Protein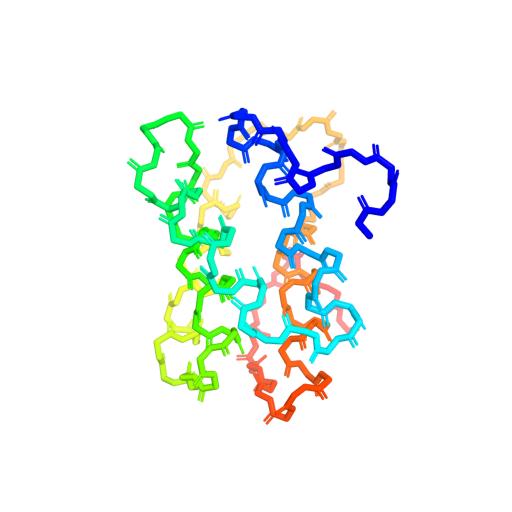 AF-A0A7V9C227-F1 (afdb_monomer)

Sequence (112 aa):
LEAGAGAAESPIGRYAAALACLVLGDWDGARVHADVARVHEEFPADVGDALAFIAAEDVVDYVGAVERVLESFETREAYLEDTPVADTVLVLQALAARRGMAAELSSPLLPS

pLDDT: mean 89.39, std 11.1, range [60.88, 98.44]

Structure (mmCIF, N/CA/C/O backbone):
data_AF-A0A7V9C227-F1
#
_entry.id   AF-A0A7V9C227-F1
#
loop_
_atom_site.group_PDB
_atom_site.id
_atom_site.type_symbol
_atom_site.label_atom_id
_atom_site.label_alt_id
_atom_site.label_comp_id
_atom_site.label_asym_id
_atom_site.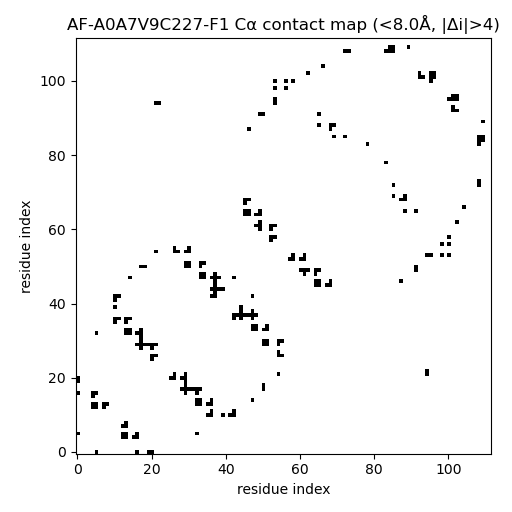label_entity_id
_atom_site.label_seq_id
_atom_site.pdbx_PDB_ins_code
_atom_site.Cartn_x
_atom_site.Cartn_y
_atom_site.Cartn_z
_atom_site.occupancy
_atom_site.B_iso_or_equiv
_atom_site.auth_seq_id
_atom_site.auth_comp_id
_atom_site.auth_asym_id
_atom_site.auth_atom_id
_atom_site.pdbx_PDB_model_num
ATOM 1 N N . LEU A 1 1 ? -2.905 -4.933 -16.969 1.00 60.91 1 LEU A N 1
ATOM 2 C CA . LEU A 1 1 ? -1.954 -3.875 -17.392 1.00 60.91 1 LEU A CA 1
ATOM 3 C C . LEU A 1 1 ? -2.230 -3.317 -18.797 1.00 60.91 1 LEU A C 1
ATOM 5 O O . LEU A 1 1 ? -1.800 -2.204 -19.070 1.00 60.91 1 LEU A O 1
ATOM 9 N N . GLU A 1 2 ? -3.004 -4.012 -19.641 1.00 60.88 2 GLU A N 1
ATOM 10 C CA . GLU A 1 2 ? -3.384 -3.613 -21.018 1.00 60.88 2 GLU A CA 1
ATOM 11 C C . GLU A 1 2 ? -3.995 -2.203 -21.178 1.00 60.88 2 GLU A C 1
ATOM 13 O O . GLU A 1 2 ? -3.966 -1.637 -22.263 1.00 60.88 2 GLU A O 1
ATOM 18 N N . ALA A 1 3 ? -4.514 -1.597 -20.106 1.00 63.06 3 ALA A N 1
ATOM 19 C CA . ALA A 1 3 ? -5.039 -0.227 -20.118 1.00 63.06 3 ALA A CA 1
ATOM 20 C C . ALA A 1 3 ? -3.947 0.873 -20.111 1.00 63.06 3 ALA A C 1
ATOM 22 O O . ALA A 1 3 ? -4.270 2.051 -20.001 1.00 63.06 3 ALA A O 1
ATOM 23 N N . GLY A 1 4 ? -2.660 0.511 -20.187 1.00 62.06 4 GLY A N 1
ATOM 24 C CA . GLY A 1 4 ? -1.538 1.455 -20.303 1.00 62.06 4 GLY A CA 1
ATOM 25 C C . GLY A 1 4 ? -0.896 1.893 -18.981 1.00 62.06 4 GLY A C 1
ATOM 26 O O . GLY A 1 4 ? 0.153 2.532 -19.007 1.00 62.06 4 GLY A O 1
ATOM 27 N N . ALA A 1 5 ? -1.446 1.499 -17.827 1.00 61.88 5 ALA A N 1
ATOM 28 C CA . ALA A 1 5 ? -0.897 1.863 -16.512 1.00 61.88 5 ALA A CA 1
ATOM 29 C C . ALA A 1 5 ? 0.579 1.445 -16.338 1.00 61.88 5 ALA A C 1
ATOM 31 O O . ALA A 1 5 ? 1.373 2.192 -15.775 1.00 61.88 5 ALA A O 1
ATOM 32 N N . GLY A 1 6 ? 0.983 0.2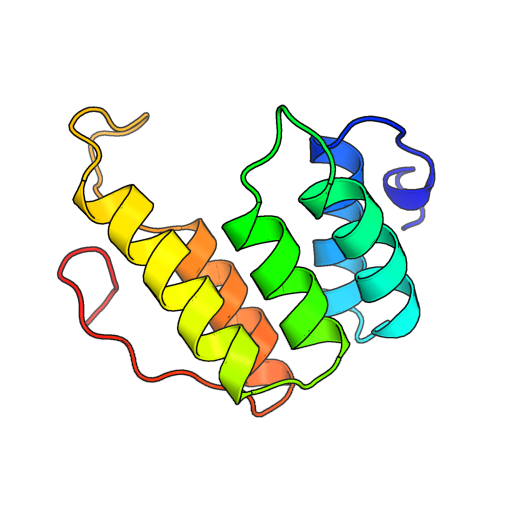96 -16.894 1.00 61.22 6 GLY A N 1
ATOM 33 C CA . GLY A 1 6 ? 2.372 -0.183 -16.817 1.00 61.22 6 GLY A CA 1
ATOM 34 C C . GLY A 1 6 ? 3.398 0.706 -17.541 1.00 61.22 6 GLY A C 1
ATOM 35 O O . GLY A 1 6 ? 4.581 0.676 -17.202 1.00 61.22 6 GLY A O 1
ATOM 36 N N . ALA A 1 7 ? 2.955 1.528 -18.498 1.00 68.50 7 ALA A N 1
ATOM 37 C CA . ALA A 1 7 ? 3.797 2.461 -19.248 1.00 68.50 7 ALA A CA 1
ATOM 38 C C . ALA A 1 7 ? 3.751 3.897 -18.698 1.00 68.50 7 ALA A C 1
ATOM 40 O O . ALA A 1 7 ? 4.477 4.757 -19.188 1.00 68.50 7 ALA A O 1
ATOM 41 N N . ALA A 1 8 ? 2.908 4.174 -1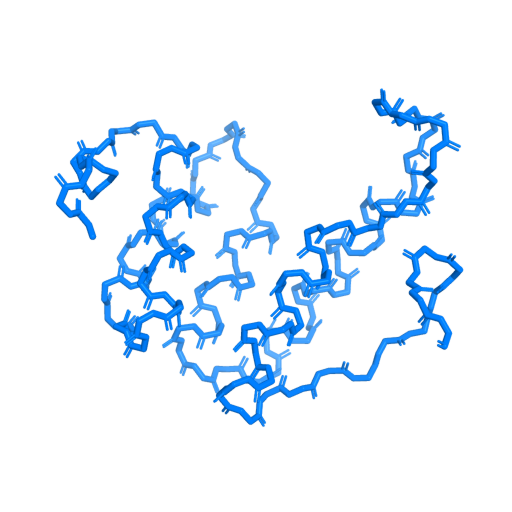7.701 1.00 73.12 8 ALA A N 1
ATOM 42 C CA . ALA A 1 8 ? 2.771 5.514 -17.154 1.00 73.12 8 ALA A CA 1
ATOM 43 C C . ALA A 1 8 ? 4.032 5.926 -16.382 1.00 73.12 8 ALA A C 1
ATOM 45 O O . ALA A 1 8 ? 4.513 5.194 -15.518 1.00 73.12 8 ALA A O 1
ATOM 46 N N . GLU A 1 9 ? 4.551 7.116 -16.676 1.00 75.75 9 GLU A N 1
ATOM 47 C CA . GLU A 1 9 ? 5.696 7.691 -15.959 1.00 75.75 9 GLU A CA 1
ATOM 48 C C . GLU A 1 9 ? 5.275 8.418 -14.676 1.00 75.75 9 GLU A C 1
ATOM 50 O O . GLU A 1 9 ? 6.096 8.600 -13.783 1.00 75.75 9 GLU A O 1
ATOM 55 N N . SER A 1 10 ? 3.995 8.789 -14.553 1.00 86.56 10 SER A N 1
ATOM 56 C CA . SER A 1 10 ? 3.489 9.498 -13.378 1.00 86.56 10 SER A CA 1
ATOM 57 C C . SER A 1 10 ? 3.408 8.588 -12.144 1.00 86.56 10 SER A C 1
ATOM 59 O O . SER A 1 10 ? 3.072 7.403 -12.271 1.00 86.56 10 SER A O 1
ATOM 61 N N . PRO A 1 11 ? 3.622 9.129 -10.929 1.00 88.31 11 PRO A N 1
ATOM 62 C CA . PRO A 1 11 ? 3.539 8.352 -9.691 1.00 88.31 11 PRO A CA 1
ATOM 63 C C . PRO A 1 11 ? 2.160 7.711 -9.493 1.00 88.31 11 PRO A C 1
ATOM 65 O O . PRO A 1 11 ? 2.064 6.550 -9.110 1.00 88.31 11 PRO A O 1
ATOM 68 N N . ILE A 1 12 ? 1.082 8.417 -9.849 1.00 89.88 12 ILE A N 1
ATOM 69 C CA . ILE A 1 12 ? -0.286 7.879 -9.785 1.00 89.88 12 ILE A CA 1
ATOM 70 C C . ILE A 1 12 ? -0.497 6.735 -10.784 1.00 89.88 12 ILE A C 1
ATOM 72 O O . ILE A 1 12 ? -1.161 5.748 -10.469 1.00 89.88 12 ILE A O 1
ATOM 76 N N . GLY A 1 13 ? 0.094 6.824 -11.978 1.00 91.69 13 GLY A N 1
ATOM 77 C CA . GLY A 1 13 ? 0.057 5.733 -12.947 1.00 91.69 13 GLY A CA 1
ATOM 78 C C . GLY A 1 13 ? 0.798 4.491 -12.448 1.00 91.69 13 GLY A C 1
ATOM 79 O O . GLY A 1 13 ? 0.287 3.378 -12.574 1.00 91.69 13 GLY A O 1
ATOM 80 N N . ARG A 1 14 ? 1.960 4.682 -11.808 1.00 93.81 14 ARG A N 1
ATOM 81 C CA . ARG A 1 14 ? 2.734 3.608 -11.164 1.00 93.81 14 ARG A CA 1
ATOM 82 C C . ARG A 1 14 ? 1.985 2.985 -9.990 1.00 93.81 14 ARG A C 1
ATOM 84 O O . ARG A 1 14 ? 1.916 1.764 -9.913 1.00 93.81 14 ARG A O 1
ATOM 91 N N . TYR A 1 15 ? 1.347 3.794 -9.151 1.00 94.44 15 TYR A N 1
ATOM 92 C CA . TYR A 1 15 ? 0.455 3.323 -8.093 1.00 94.44 15 TYR A CA 1
ATOM 93 C C . TYR A 1 15 ? -0.671 2.434 -8.644 1.00 94.44 15 TYR A C 1
ATOM 95 O O . TYR A 1 15 ? -0.839 1.296 -8.205 1.00 94.44 15 TYR A O 1
ATOM 103 N N . ALA A 1 16 ? -1.389 2.9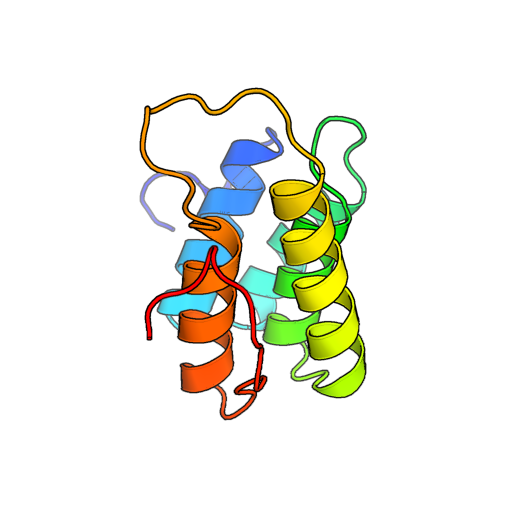03 -9.670 1.00 94.88 16 ALA A N 1
ATOM 104 C CA . ALA A 1 16 ? -2.460 2.132 -10.299 1.00 94.88 16 ALA A CA 1
ATOM 105 C C . ALA A 1 16 ? -1.952 0.818 -10.924 1.00 94.88 16 ALA A C 1
ATOM 107 O O . ALA A 1 16 ? -2.621 -0.215 -10.838 1.00 94.88 16 ALA A O 1
ATOM 108 N N . ALA A 1 17 ? -0.762 0.835 -11.530 1.00 95.69 17 ALA A N 1
ATOM 109 C CA . ALA A 1 17 ? -0.129 -0.361 -12.074 1.00 95.69 17 ALA A CA 1
ATOM 110 C C . ALA A 1 17 ? 0.250 -1.365 -10.972 1.00 95.69 17 ALA A C 1
ATOM 112 O O . ALA A 1 17 ? -0.051 -2.549 -11.114 1.00 95.69 17 ALA A O 1
ATOM 113 N N . ALA A 1 18 ? 0.828 -0.896 -9.860 1.00 96.81 18 ALA A N 1
ATOM 114 C CA . ALA A 1 18 ? 1.165 -1.730 -8.707 1.00 96.81 18 ALA A CA 1
ATOM 115 C C . ALA A 1 18 ? -0.080 -2.414 -8.125 1.00 96.81 18 ALA A C 1
ATOM 117 O O . ALA A 1 18 ? -0.080 -3.630 -7.941 1.00 96.81 18 ALA A O 1
ATOM 118 N N . LEU A 1 19 ? -1.173 -1.668 -7.922 1.00 96.69 19 LEU A N 1
ATOM 119 C CA . LEU A 1 19 ? -2.446 -2.234 -7.466 1.00 96.69 19 LEU A CA 1
ATOM 120 C C . LEU A 1 19 ? -2.966 -3.317 -8.417 1.00 96.69 19 LEU A C 1
ATOM 122 O O . LEU A 1 19 ? -3.363 -4.393 -7.972 1.00 96.69 19 LEU A O 1
ATOM 126 N N . ALA A 1 20 ? -2.946 -3.058 -9.727 1.00 96.81 20 ALA A N 1
ATOM 127 C CA . ALA A 1 20 ? -3.393 -4.033 -10.717 1.00 96.81 20 ALA A CA 1
ATOM 128 C C . ALA A 1 20 ? -2.558 -5.323 -10.666 1.00 96.81 20 ALA A C 1
ATOM 130 O O . ALA A 1 20 ? -3.122 -6.415 -10.712 1.00 96.81 20 ALA A O 1
ATOM 131 N N . CYS A 1 21 ? -1.235 -5.205 -10.532 1.00 97.44 21 CYS A N 1
ATOM 132 C CA . CYS A 1 21 ? -0.340 -6.345 -10.357 1.00 97.44 21 CYS A CA 1
ATOM 133 C C . CYS A 1 21 ? -0.656 -7.135 -9.076 1.00 97.44 21 CYS A C 1
ATOM 135 O O . CYS A 1 21 ? -0.849 -8.347 -9.150 1.00 97.44 21 CYS A O 1
ATOM 137 N N . LEU A 1 22 ? -0.817 -6.464 -7.927 1.00 96.75 22 LEU A N 1
ATOM 138 C CA . LEU A 1 22 ? -1.167 -7.115 -6.656 1.00 96.75 22 LEU A CA 1
ATOM 139 C C . LEU A 1 22 ? -2.517 -7.846 -6.721 1.00 96.75 22 LEU A C 1
ATOM 141 O O . LEU A 1 22 ? -2.646 -8.964 -6.223 1.00 96.75 22 LEU A O 1
ATOM 145 N N . VAL A 1 23 ? -3.522 -7.259 -7.378 1.00 97.00 23 VAL A N 1
ATOM 146 C CA . VAL A 1 23 ? -4.827 -7.910 -7.591 1.00 97.00 23 VAL A CA 1
ATOM 147 C C . VAL A 1 23 ? -4.677 -9.200 -8.404 1.00 97.00 23 VAL A C 1
ATOM 149 O O . VAL A 1 23 ? -5.303 -10.212 -8.071 1.00 97.00 23 VAL A O 1
ATOM 152 N N . LEU A 1 24 ? -3.839 -9.168 -9.445 1.00 96.50 24 LEU A N 1
ATOM 153 C CA . LEU A 1 24 ? -3.569 -10.296 -10.341 1.00 96.50 24 LEU A CA 1
ATOM 154 C C . LEU A 1 24 ? -2.586 -11.329 -9.760 1.00 96.50 24 LEU A C 1
ATOM 156 O O . LEU A 1 24 ? -2.424 -12.391 -10.356 1.00 96.50 24 LEU A O 1
ATOM 160 N N . GLY A 1 25 ? -1.955 -11.047 -8.616 1.00 96.00 25 GLY A N 1
ATOM 161 C CA . GLY A 1 25 ? -0.906 -11.890 -8.034 1.00 96.00 25 GLY A CA 1
ATOM 162 C C . GLY A 1 25 ? 0.434 -11.817 -8.776 1.00 96.00 25 GLY A C 1
ATOM 163 O O . GLY A 1 25 ? 1.269 -12.705 -8.625 1.00 96.00 25 GLY A O 1
ATOM 164 N N . ASP A 1 26 ? 0.642 -10.781 -9.590 1.00 97.44 26 ASP A N 1
ATOM 165 C CA . ASP A 1 26 ? 1.916 -10.486 -10.248 1.00 97.44 26 ASP A CA 1
ATOM 166 C C . ASP A 1 26 ? 2.824 -9.708 -9.285 1.00 97.44 26 ASP A C 1
ATOM 168 O O . ASP A 1 26 ? 2.881 -8.478 -9.289 1.00 97.44 26 ASP A O 1
ATOM 172 N N . TRP A 1 27 ? 3.491 -10.433 -8.390 1.00 96.19 27 TRP A N 1
ATOM 173 C CA . TRP A 1 27 ? 4.285 -9.837 -7.314 1.00 96.19 27 TRP A CA 1
ATOM 174 C C . TRP A 1 27 ? 5.525 -9.099 -7.826 1.00 96.19 27 TRP A C 1
ATOM 176 O O . TRP A 1 27 ? 5.845 -8.018 -7.334 1.00 96.19 27 TRP A O 1
ATOM 186 N N . ASP A 1 28 ? 6.190 -9.642 -8.845 1.00 96.56 28 ASP A N 1
ATOM 187 C CA . ASP A 1 28 ? 7.376 -9.019 -9.433 1.00 96.56 28 ASP A CA 1
ATOM 188 C C . ASP A 1 28 ? 7.010 -7.710 -10.143 1.00 96.56 28 ASP A C 1
ATOM 190 O O . ASP A 1 28 ? 7.656 -6.680 -9.923 1.00 96.56 28 ASP A O 1
ATOM 194 N N . GLY A 1 29 ? 5.927 -7.711 -10.933 1.00 96.25 29 GLY A N 1
ATOM 195 C CA . GLY A 1 29 ? 5.407 -6.496 -11.562 1.00 96.25 29 GLY A CA 1
ATOM 196 C C . GLY A 1 29 ? 4.959 -5.455 -10.535 1.00 96.25 29 GLY A C 1
ATOM 197 O O . GLY A 1 29 ? 5.270 -4.268 -10.673 1.00 96.25 29 GLY A O 1
ATOM 198 N N . ALA A 1 30 ? 4.304 -5.895 -9.455 1.00 97.19 30 ALA A N 1
ATOM 199 C CA . ALA A 1 30 ? 3.915 -5.012 -8.360 1.00 97.19 30 ALA A CA 1
ATOM 200 C C . ALA A 1 30 ? 5.132 -4.333 -7.724 1.00 97.19 30 ALA A C 1
ATOM 202 O O . ALA A 1 30 ? 5.110 -3.118 -7.518 1.00 97.19 30 ALA A O 1
ATOM 203 N N . ARG A 1 31 ? 6.211 -5.089 -7.475 1.00 96.25 31 ARG A N 1
ATOM 204 C CA . ARG A 1 31 ? 7.431 -4.558 -6.858 1.00 96.25 31 ARG A CA 1
ATOM 205 C C . ARG A 1 31 ? 8.098 -3.496 -7.724 1.00 96.25 31 ARG A C 1
ATOM 207 O O . ARG A 1 31 ? 8.443 -2.438 -7.210 1.00 96.25 31 ARG A O 1
ATOM 214 N N . VAL A 1 32 ? 8.206 -3.730 -9.034 1.00 95.69 32 VAL A N 1
ATOM 215 C CA . VAL A 1 32 ? 8.773 -2.750 -9.980 1.00 95.69 32 VAL A CA 1
ATOM 216 C C . VAL A 1 32 ? 8.011 -1.427 -9.929 1.00 95.69 32 VAL A C 1
ATOM 218 O O . VAL A 1 32 ? 8.613 -0.356 -9.897 1.00 95.69 32 VAL A O 1
ATOM 221 N N . HIS A 1 33 ? 6.681 -1.481 -9.916 1.00 96.19 33 HIS A N 1
ATOM 222 C CA . HIS A 1 33 ? 5.862 -0.275 -9.900 1.00 96.19 33 HIS A CA 1
ATOM 223 C C . HIS A 1 33 ? 5.863 0.430 -8.537 1.00 96.19 33 HIS A C 1
ATOM 225 O O . HIS A 1 33 ? 5.927 1.661 -8.498 1.00 96.19 33 HIS A O 1
ATOM 231 N N . ALA A 1 34 ? 5.859 -0.326 -7.437 1.00 95.81 34 ALA A N 1
ATOM 232 C CA . ALA A 1 34 ? 5.960 0.213 -6.084 1.00 95.81 34 ALA A CA 1
ATOM 233 C C . ALA A 1 34 ? 7.314 0.898 -5.828 1.00 95.81 34 ALA A C 1
ATOM 235 O O . ALA A 1 34 ? 7.342 1.998 -5.280 1.00 95.81 34 ALA A O 1
ATOM 236 N N . ASP A 1 35 ? 8.423 0.307 -6.293 1.00 94.00 35 ASP A N 1
ATOM 237 C CA . ASP A 1 35 ? 9.769 0.882 -6.162 1.00 94.00 35 ASP A CA 1
ATOM 238 C C . ASP A 1 35 ? 9.889 2.242 -6.862 1.00 94.00 35 ASP A C 1
ATOM 240 O O . ASP A 1 35 ? 10.532 3.147 -6.338 1.00 94.00 35 ASP A O 1
ATOM 244 N N . VAL A 1 36 ? 9.238 2.421 -8.016 1.00 92.00 36 VAL A N 1
ATOM 245 C CA . VAL A 1 36 ? 9.204 3.726 -8.696 1.00 92.00 36 VAL A CA 1
ATOM 246 C C . VAL A 1 36 ? 8.335 4.726 -7.933 1.00 92.00 36 VAL A C 1
ATOM 248 O O . VAL A 1 36 ? 8.714 5.887 -7.806 1.00 92.00 36 VAL A O 1
ATOM 251 N N . ALA A 1 37 ? 7.176 4.298 -7.424 1.00 91.19 37 ALA A N 1
ATOM 252 C CA . ALA A 1 37 ? 6.258 5.189 -6.719 1.00 91.19 37 ALA A CA 1
ATOM 253 C C . ALA A 1 37 ? 6.848 5.699 -5.392 1.00 91.19 37 ALA A C 1
ATOM 255 O O . ALA A 1 37 ? 6.776 6.892 -5.116 1.00 91.19 37 ALA A O 1
ATOM 256 N N . ARG A 1 38 ? 7.475 4.825 -4.592 1.00 91.81 38 ARG A N 1
ATOM 257 C CA . ARG A 1 38 ? 7.938 5.152 -3.229 1.00 91.81 38 ARG A CA 1
ATOM 258 C C . ARG A 1 38 ? 9.129 6.112 -3.162 1.00 91.81 38 ARG A C 1
ATOM 260 O O . ARG A 1 38 ? 9.357 6.721 -2.126 1.00 91.81 38 ARG A O 1
ATOM 267 N N . VAL A 1 39 ? 9.887 6.249 -4.252 1.00 92.88 39 VAL A N 1
ATOM 268 C CA . VAL A 1 39 ? 11.018 7.193 -4.348 1.00 92.88 39 VAL A CA 1
ATOM 269 C C . VAL A 1 39 ? 10.633 8.523 -5.001 1.00 92.88 39 VAL A C 1
ATOM 271 O O . VAL A 1 39 ? 11.476 9.408 -5.126 1.00 92.88 39 VAL A O 1
ATOM 274 N N . HIS A 1 40 ? 9.386 8.666 -5.456 1.00 93.19 40 HIS A N 1
ATOM 275 C CA . HIS A 1 40 ? 8.919 9.876 -6.119 1.00 93.19 40 HIS A CA 1
ATOM 276 C C . HIS A 1 40 ? 8.459 10.914 -5.086 1.00 93.19 40 HIS A C 1
ATOM 278 O O . HIS A 1 40 ? 7.560 10.639 -4.298 1.00 93.19 40 HIS A O 1
ATOM 284 N N . GLU A 1 41 ? 9.021 12.126 -5.128 1.00 89.19 41 GLU A N 1
ATOM 285 C CA . GLU A 1 41 ? 8.808 13.168 -4.102 1.00 89.19 41 GLU A CA 1
ATOM 286 C C . GLU A 1 41 ? 7.333 13.572 -3.918 1.00 89.19 41 GLU A C 1
ATOM 288 O O . GLU A 1 41 ? 6.901 13.885 -2.813 1.00 89.19 41 GLU A O 1
ATOM 293 N N . GLU A 1 42 ? 6.546 13.544 -4.995 1.00 88.56 42 GLU A N 1
ATOM 294 C CA . GLU A 1 42 ? 5.118 13.902 -4.972 1.00 88.56 42 GLU A CA 1
ATOM 295 C C . GLU A 1 42 ? 4.176 12.743 -4.592 1.00 88.56 42 GLU A C 1
ATOM 297 O O . GLU A 1 42 ? 2.955 12.892 -4.663 1.00 88.56 42 GLU A O 1
ATOM 302 N N . PHE A 1 43 ? 4.707 11.571 -4.231 1.00 91.75 43 PHE A N 1
ATOM 303 C CA . PHE A 1 43 ? 3.905 10.411 -3.844 1.00 91.75 43 PHE A CA 1
ATOM 304 C C . PHE A 1 43 ? 4.097 10.069 -2.358 1.00 91.75 43 PHE A C 1
ATOM 306 O O . PHE A 1 43 ? 5.218 10.151 -1.858 1.00 91.75 43 PHE A O 1
ATOM 313 N N . PRO A 1 44 ? 3.043 9.648 -1.629 1.00 92.88 44 PRO A N 1
ATOM 314 C CA . PRO A 1 44 ? 3.188 9.229 -0.238 1.00 92.88 44 PRO A CA 1
ATOM 315 C C . PRO A 1 44 ? 4.098 7.997 -0.115 1.00 92.88 44 PRO A C 1
ATOM 317 O O . PRO A 1 44 ? 3.707 6.886 -0.483 1.00 92.88 44 PRO A O 1
ATOM 320 N N . ALA A 1 45 ? 5.305 8.194 0.419 1.00 94.94 45 ALA A N 1
ATOM 321 C CA . ALA A 1 45 ? 6.320 7.147 0.525 1.00 94.94 45 ALA A CA 1
ATOM 322 C C . ALA A 1 45 ? 5.808 5.913 1.287 1.00 94.94 45 ALA A C 1
ATOM 324 O O . ALA A 1 45 ? 5.966 4.803 0.791 1.00 94.94 45 ALA A O 1
ATOM 325 N N . ASP A 1 46 ? 5.093 6.102 2.403 1.00 96.88 46 ASP A N 1
ATOM 326 C CA . ASP A 1 46 ? 4.552 4.997 3.213 1.00 96.88 46 ASP A CA 1
ATOM 327 C C . ASP A 1 46 ? 3.559 4.110 2.445 1.00 96.88 46 ASP A C 1
ATOM 329 O O . ASP A 1 46 ? 3.521 2.896 2.640 1.00 96.88 46 ASP A O 1
ATOM 333 N N . VAL A 1 47 ? 2.787 4.689 1.516 1.00 97.25 47 VAL A N 1
ATOM 334 C CA . VAL A 1 47 ? 1.895 3.915 0.634 1.00 97.25 47 VAL A CA 1
ATOM 335 C C . VAL A 1 47 ? 2.718 3.102 -0.363 1.00 97.25 47 VAL A C 1
ATOM 337 O O . VAL A 1 47 ? 2.425 1.931 -0.604 1.00 97.25 47 VAL A O 1
ATOM 340 N N . GLY A 1 48 ? 3.758 3.705 -0.940 1.00 97.12 48 GLY A N 1
ATOM 341 C CA . GLY A 1 48 ? 4.664 3.021 -1.861 1.00 97.12 48 GLY A CA 1
ATOM 342 C C . GLY A 1 48 ? 5.433 1.880 -1.188 1.00 97.12 48 GLY A C 1
ATOM 343 O O . GLY A 1 48 ? 5.534 0.790 -1.751 1.00 97.12 48 GLY A O 1
ATOM 344 N N . ASP A 1 49 ? 5.912 2.108 0.032 1.00 98.06 49 ASP A N 1
ATOM 345 C CA . ASP A 1 49 ? 6.573 1.108 0.865 1.00 98.06 49 ASP A CA 1
ATOM 346 C C . ASP A 1 49 ? 5.620 -0.046 1.204 1.00 98.06 49 ASP A C 1
ATOM 348 O O . ASP A 1 49 ? 5.968 -1.203 0.977 1.00 98.06 49 ASP A O 1
ATOM 352 N N . ALA A 1 50 ? 4.380 0.233 1.629 1.00 98.25 50 ALA A N 1
ATOM 353 C CA . ALA A 1 50 ? 3.394 -0.817 1.896 1.00 98.25 50 ALA A CA 1
ATOM 354 C C . ALA A 1 50 ? 3.148 -1.714 0.668 1.00 98.25 50 ALA A C 1
ATOM 356 O O . ALA A 1 50 ? 3.122 -2.939 0.789 1.00 98.25 50 ALA A O 1
ATOM 357 N N . LEU A 1 51 ? 3.032 -1.133 -0.533 1.00 98.25 51 LEU A N 1
ATOM 358 C CA . LEU A 1 51 ? 2.893 -1.898 -1.780 1.00 98.25 51 LEU A CA 1
ATOM 359 C C . LEU A 1 51 ? 4.126 -2.764 -2.064 1.00 98.25 51 LEU A C 1
ATOM 361 O O . LEU A 1 51 ? 3.983 -3.920 -2.470 1.00 98.25 51 LEU A O 1
ATOM 365 N N . ALA A 1 52 ? 5.327 -2.222 -1.843 1.00 98.06 52 ALA A N 1
ATOM 366 C CA . ALA A 1 52 ? 6.580 -2.941 -2.042 1.00 98.06 52 ALA A CA 1
ATOM 367 C C . ALA A 1 52 ? 6.723 -4.113 -1.057 1.00 98.06 52 ALA A C 1
ATOM 369 O O . ALA A 1 52 ? 7.108 -5.208 -1.470 1.00 98.06 52 ALA A O 1
ATOM 370 N N . PHE A 1 53 ? 6.353 -3.924 0.211 1.00 98.44 53 PHE A N 1
ATOM 371 C CA . PHE A 1 53 ? 6.409 -4.968 1.234 1.00 98.44 53 PHE A CA 1
ATOM 372 C C . PHE A 1 53 ? 5.360 -6.060 1.012 1.00 98.44 53 PHE A C 1
ATOM 374 O O . PHE A 1 53 ? 5.699 -7.240 1.092 1.00 98.44 53 PHE A O 1
ATOM 381 N N . ILE A 1 54 ? 4.133 -5.711 0.598 1.00 98.12 54 ILE A N 1
ATOM 382 C CA . ILE A 1 54 ? 3.141 -6.709 0.157 1.00 98.12 54 ILE A CA 1
ATOM 383 C C . ILE A 1 54 ? 3.689 -7.512 -1.031 1.00 98.12 54 ILE A C 1
ATOM 385 O O . ILE A 1 54 ? 3.552 -8.735 -1.071 1.00 98.12 54 ILE A O 1
ATOM 389 N N . ALA A 1 55 ? 4.331 -6.853 -2.001 1.00 98.00 55 ALA A N 1
ATOM 390 C CA . ALA A 1 55 ? 4.939 -7.516 -3.155 1.00 98.00 55 ALA A CA 1
ATOM 391 C C . ALA A 1 55 ? 6.148 -8.402 -2.779 1.00 98.00 55 ALA A C 1
ATOM 393 O O . ALA A 1 55 ? 6.398 -9.407 -3.448 1.00 98.00 55 ALA A O 1
ATOM 394 N N . ALA A 1 56 ? 6.857 -8.089 -1.695 1.00 97.44 56 ALA A N 1
ATOM 395 C CA . ALA A 1 56 ? 7.985 -8.870 -1.183 1.00 97.44 56 ALA A CA 1
ATOM 396 C C . ALA A 1 56 ? 7.595 -9.959 -0.166 1.00 97.44 56 ALA A C 1
ATOM 398 O O . ALA A 1 56 ? 8.440 -10.777 0.181 1.00 97.44 56 ALA A O 1
ATOM 399 N N . GLU A 1 57 ? 6.336 -9.995 0.282 1.00 97.50 57 GLU A N 1
ATOM 400 C CA . GLU A 1 57 ? 5.891 -10.810 1.426 1.00 97.50 57 GLU A CA 1
ATOM 401 C C . GLU A 1 57 ? 6.578 -10.457 2.752 1.00 97.50 57 GLU A C 1
ATOM 403 O O . GLU A 1 57 ? 6.704 -11.290 3.650 1.00 97.50 57 GLU A O 1
ATOM 408 N N . ASP A 1 58 ? 7.015 -9.206 2.893 1.00 97.81 5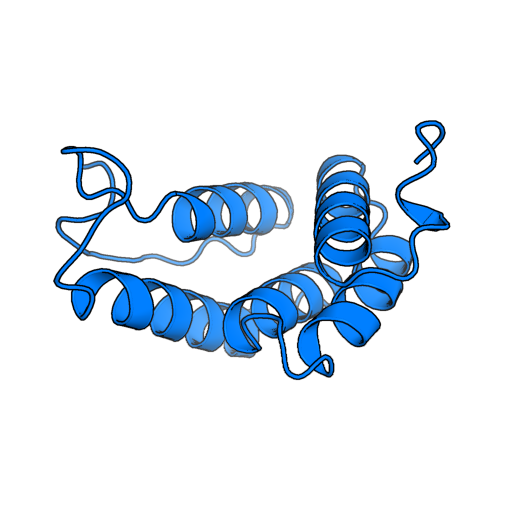8 ASP A N 1
ATOM 409 C CA . ASP A 1 58 ? 7.647 -8.731 4.118 1.00 97.81 58 ASP A CA 1
ATOM 410 C C . ASP A 1 58 ? 6.581 -8.303 5.127 1.00 97.81 58 ASP A C 1
ATOM 412 O O . ASP A 1 58 ? 6.079 -7.180 5.099 1.00 97.81 58 ASP A O 1
ATOM 416 N N . VAL A 1 59 ? 6.177 -9.238 5.989 1.00 96.75 59 VAL A N 1
ATOM 417 C CA . VAL A 1 59 ? 5.089 -9.024 6.954 1.00 96.75 59 VAL A CA 1
ATOM 418 C C . VAL A 1 59 ? 5.433 -7.927 7.960 1.00 96.75 59 VAL A C 1
ATOM 420 O O . VAL A 1 59 ? 4.565 -7.130 8.305 1.00 96.75 59 VAL A O 1
ATOM 423 N N . VAL A 1 60 ? 6.678 -7.881 8.438 1.00 97.12 60 VAL A N 1
ATOM 424 C CA . VAL A 1 60 ? 7.079 -6.962 9.512 1.00 97.12 60 VAL A CA 1
ATOM 425 C C . VAL A 1 60 ? 7.092 -5.531 8.994 1.00 97.12 60 VAL A C 1
ATOM 427 O O . VAL A 1 60 ? 6.461 -4.655 9.589 1.00 97.12 60 VAL A O 1
ATOM 430 N N . ASP A 1 61 ? 7.750 -5.309 7.859 1.00 97.88 61 ASP A N 1
ATOM 431 C CA . ASP A 1 61 ? 7.855 -3.967 7.297 1.00 97.88 61 ASP A CA 1
ATOM 432 C C . ASP A 1 61 ? 6.518 -3.491 6.706 1.00 97.88 61 ASP A C 1
ATOM 434 O O . ASP A 1 61 ? 6.186 -2.306 6.807 1.00 97.88 61 ASP A O 1
ATOM 438 N N . TYR A 1 62 ? 5.688 -4.408 6.186 1.00 98.00 62 TYR A N 1
ATOM 439 C CA . TYR A 1 62 ? 4.314 -4.100 5.782 1.00 98.00 62 TYR A CA 1
ATOM 440 C C . TYR A 1 62 ? 3.476 -3.554 6.946 1.00 98.00 62 TYR A C 1
ATOM 442 O O . TYR A 1 62 ? 2.825 -2.522 6.775 1.00 98.00 62 TYR A O 1
ATOM 450 N N . VAL A 1 63 ? 3.496 -4.212 8.115 1.00 97.75 63 VAL A N 1
ATOM 451 C CA . VAL A 1 63 ? 2.727 -3.770 9.293 1.00 97.75 63 VAL A CA 1
ATOM 452 C C . VAL A 1 63 ? 3.123 -2.346 9.677 1.00 97.75 63 VAL A C 1
ATOM 454 O O . VAL A 1 63 ? 2.263 -1.473 9.774 1.00 97.75 63 VAL A O 1
ATOM 457 N N . GLY A 1 64 ? 4.425 -2.076 9.790 1.00 97.75 64 GLY A N 1
ATOM 458 C CA . GLY A 1 64 ? 4.893 -0.733 10.126 1.00 97.75 64 GLY A CA 1
ATOM 459 C C . GLY A 1 64 ? 4.524 0.314 9.069 1.00 97.75 64 GLY A C 1
ATOM 460 O O . GLY A 1 64 ? 4.215 1.453 9.412 1.00 97.75 64 GLY A O 1
ATOM 461 N N . ALA A 1 65 ? 4.546 -0.042 7.782 1.00 97.69 65 ALA A N 1
ATOM 462 C CA . ALA A 1 65 ? 4.152 0.873 6.713 1.00 97.69 65 ALA A CA 1
ATOM 463 C C . ALA A 1 65 ? 2.652 1.200 6.757 1.00 97.69 65 ALA A C 1
ATOM 465 O O . ALA A 1 65 ? 2.282 2.370 6.678 1.00 97.69 65 ALA A O 1
ATOM 466 N N . VAL A 1 66 ? 1.782 0.198 6.926 1.00 97.56 66 VAL A N 1
ATOM 467 C CA . VAL A 1 66 ? 0.329 0.427 6.955 1.00 97.56 66 VAL A CA 1
ATOM 468 C C . VAL A 1 66 ? -0.114 1.208 8.201 1.00 97.56 66 VAL A C 1
ATOM 470 O O . VAL A 1 66 ? -1.025 2.028 8.101 1.00 97.56 66 VAL A O 1
ATOM 473 N N . GLU A 1 67 ? 0.568 1.041 9.339 1.00 96.56 67 GLU A N 1
ATOM 474 C CA . GLU A 1 67 ? 0.357 1.860 10.542 1.00 96.56 67 GLU A CA 1
ATOM 475 C C . GLU A 1 67 ? 0.681 3.340 10.294 1.00 96.56 67 GLU A C 1
ATOM 477 O O . GLU A 1 67 ? -0.123 4.206 10.634 1.00 96.56 67 GLU A O 1
ATOM 482 N N . ARG A 1 68 ? 1.803 3.647 9.627 1.00 96.62 68 ARG A N 1
ATOM 483 C CA . ARG A 1 68 ? 2.158 5.035 9.271 1.00 96.62 68 ARG A CA 1
ATOM 484 C C . ARG A 1 68 ? 1.172 5.650 8.282 1.00 96.62 68 ARG A C 1
ATOM 486 O O . ARG A 1 68 ? 0.816 6.822 8.411 1.00 96.62 68 ARG A O 1
ATOM 493 N N . VAL A 1 69 ? 0.676 4.863 7.321 1.00 95.62 69 VAL A N 1
ATOM 494 C CA . VAL A 1 69 ? -0.403 5.321 6.431 1.00 95.62 69 VAL A CA 1
ATOM 495 C C . VAL A 1 69 ? -1.641 5.671 7.256 1.00 95.62 69 VAL A C 1
ATOM 497 O O . VAL A 1 69 ? -2.192 6.752 7.060 1.00 95.62 69 VAL A O 1
ATOM 500 N N . LEU A 1 70 ? -2.056 4.815 8.192 1.00 95.38 70 LEU A N 1
ATOM 501 C CA . LEU A 1 70 ? -3.212 5.061 9.057 1.00 95.38 70 LEU A CA 1
ATOM 502 C C . LEU A 1 70 ? -3.039 6.318 9.922 1.00 95.38 70 LEU A C 1
ATOM 504 O O . LEU A 1 70 ? -3.915 7.181 9.907 1.00 95.38 70 LEU A O 1
ATOM 508 N N . GLU A 1 71 ? -1.891 6.479 10.582 1.00 93.38 71 GLU A N 1
ATOM 509 C CA . GLU A 1 71 ? -1.557 7.678 11.365 1.00 93.38 71 GLU A CA 1
ATOM 510 C C . GLU A 1 71 ? -1.637 8.953 10.502 1.00 93.38 71 GLU A C 1
ATOM 512 O O . GLU A 1 71 ? -2.149 9.995 10.930 1.00 93.38 71 GLU A O 1
ATOM 517 N N . SER A 1 72 ? -1.217 8.868 9.234 1.00 90.81 72 SER A N 1
ATOM 518 C CA . SER A 1 72 ? -1.323 9.984 8.289 1.00 90.81 72 SER A CA 1
ATOM 519 C C . SER A 1 72 ? -2.765 10.371 7.953 1.00 90.81 72 SER A C 1
ATOM 521 O O . SER A 1 72 ? -2.990 11.500 7.524 1.00 90.81 72 SER A O 1
ATOM 523 N N . PHE A 1 73 ? -3.736 9.465 8.101 1.00 89.69 73 PHE A N 1
ATOM 524 C CA . PHE A 1 73 ? -5.160 9.782 7.973 1.00 89.69 73 PHE A CA 1
ATOM 525 C C . PHE A 1 73 ? -5.719 10.340 9.284 1.00 89.69 73 PHE A C 1
ATOM 527 O O . PHE A 1 73 ? -6.446 11.327 9.249 1.00 89.69 73 PHE A O 1
ATOM 534 N N . GLU A 1 74 ? -5.346 9.768 10.430 1.00 88.88 74 GLU A N 1
ATOM 535 C CA . GLU A 1 74 ? -5.815 10.202 11.758 1.00 88.88 74 GLU A CA 1
ATOM 536 C C . GLU A 1 74 ? -5.424 11.643 12.095 1.00 88.88 74 GLU A C 1
ATOM 538 O O . GLU A 1 74 ? -6.159 12.354 12.778 1.00 88.88 74 GLU A O 1
ATOM 543 N N . THR A 1 75 ? -4.282 12.091 11.581 1.00 86.25 75 THR A N 1
ATOM 544 C CA . THR A 1 75 ? -3.763 13.447 11.792 1.00 86.25 75 THR A CA 1
ATOM 545 C C . THR A 1 75 ? -4.302 14.478 10.792 1.00 86.25 75 THR A C 1
ATOM 547 O O . THR A 1 75 ? -4.004 15.666 10.926 1.00 86.25 75 THR A O 1
ATOM 550 N N . ARG A 1 76 ? -5.105 14.076 9.791 1.00 82.25 76 ARG A N 1
ATOM 551 C CA . ARG A 1 76 ? -5.676 15.007 8.801 1.00 82.25 76 ARG A CA 1
ATOM 552 C C . ARG A 1 76 ? -6.921 15.703 9.336 1.00 82.25 76 ARG A C 1
ATOM 554 O O . ARG A 1 76 ? -7.894 15.076 9.742 1.00 82.25 76 ARG A O 1
ATOM 561 N N . GLU A 1 77 ? -6.905 17.029 9.230 1.00 68.75 77 GLU A N 1
ATOM 562 C CA . GLU A 1 77 ? -8.029 17.894 9.613 1.00 68.75 77 GLU A CA 1
ATOM 563 C C . GLU A 1 77 ? -9.005 18.173 8.451 1.00 68.75 77 GLU A C 1
ATOM 565 O O . GLU A 1 77 ? -10.107 18.665 8.681 1.00 68.75 77 GLU A O 1
ATOM 570 N N . ALA A 1 78 ? -8.625 17.852 7.206 1.00 66.81 78 ALA A N 1
ATOM 571 C CA . ALA A 1 78 ? -9.444 18.063 6.013 1.00 66.81 78 ALA A CA 1
ATOM 572 C C . ALA A 1 78 ? -9.575 16.774 5.191 1.00 66.81 78 ALA A C 1
ATOM 574 O O . ALA A 1 78 ? -8.578 16.194 4.755 1.00 66.81 78 ALA A O 1
ATOM 575 N N . TYR A 1 79 ? -10.818 16.367 4.946 1.00 63.91 79 TYR A N 1
ATOM 576 C CA . TYR A 1 79 ? -11.182 15.223 4.115 1.00 63.91 79 TYR A CA 1
ATOM 577 C C . TYR A 1 79 ? -11.841 15.725 2.825 1.00 63.91 79 TYR A C 1
ATOM 579 O O . TYR A 1 79 ? -12.493 16.769 2.819 1.00 63.91 79 TYR A O 1
ATOM 587 N N . LEU A 1 80 ? -11.657 15.002 1.716 1.00 63.34 80 LEU A N 1
ATOM 588 C CA . LEU A 1 80 ? -12.317 15.323 0.440 1.00 63.34 80 LEU A CA 1
ATOM 589 C C . LEU A 1 80 ? -13.837 15.066 0.488 1.00 63.34 80 LEU A C 1
ATOM 591 O O . LEU A 1 80 ? -14.573 15.645 -0.306 1.00 63.34 80 LEU A O 1
ATOM 595 N N . GLU A 1 81 ? -14.295 14.239 1.432 1.00 61.53 81 GLU A N 1
ATOM 596 C CA . GLU A 1 81 ? -15.696 13.887 1.684 1.00 61.53 81 GLU A CA 1
ATOM 597 C C . GLU A 1 81 ? -15.986 13.958 3.197 1.00 61.53 81 GLU A C 1
ATOM 599 O O . GLU A 1 81 ? -15.082 13.751 4.003 1.00 61.53 81 GLU A O 1
ATOM 604 N N . ASP A 1 82 ? -17.242 14.182 3.607 1.00 66.94 82 ASP A N 1
ATOM 605 C CA . ASP A 1 82 ? -17.657 14.248 5.030 1.00 66.94 82 ASP A CA 1
ATOM 606 C C . ASP A 1 82 ? -17.561 12.893 5.777 1.00 66.94 82 ASP A C 1
ATOM 608 O O . ASP A 1 82 ? -18.031 12.759 6.909 1.00 66.94 82 ASP A O 1
ATOM 612 N N . THR A 1 83 ? -16.980 11.864 5.148 1.00 68.00 83 THR A N 1
ATOM 613 C CA . THR A 1 83 ? -16.822 10.524 5.723 1.00 68.00 83 THR A CA 1
ATOM 614 C C . THR A 1 83 ? -15.346 10.261 6.037 1.00 68.00 83 THR A C 1
ATOM 616 O O . THR A 1 83 ? -14.545 10.102 5.114 1.00 68.00 83 THR A O 1
ATOM 619 N N . PRO A 1 84 ? -14.959 10.185 7.322 1.00 72.50 84 PRO A N 1
ATOM 620 C CA . PRO A 1 84 ? -13.578 9.940 7.711 1.00 72.50 84 PRO A CA 1
ATOM 621 C C . PRO A 1 84 ? -13.265 8.440 7.589 1.00 72.50 84 PRO A C 1
ATOM 623 O O . PRO A 1 84 ? -13.514 7.662 8.507 1.00 72.50 84 PRO A O 1
ATOM 626 N N . VAL A 1 85 ? -12.757 8.020 6.428 1.00 81.94 85 VAL A N 1
ATOM 627 C CA . VAL A 1 85 ? -12.349 6.631 6.153 1.00 81.94 85 VAL A CA 1
ATOM 628 C C . VAL A 1 85 ? -10.926 6.608 5.608 1.00 81.94 85 VAL A C 1
ATOM 630 O O . VAL A 1 85 ? -10.597 7.333 4.669 1.00 81.94 85 VAL A O 1
ATOM 633 N N . ALA A 1 86 ? -10.091 5.732 6.169 1.00 89.19 86 ALA A N 1
ATOM 634 C CA . ALA A 1 86 ? -8.746 5.466 5.664 1.00 89.19 86 ALA A CA 1
ATOM 635 C C . ALA A 1 86 ? -8.799 4.466 4.491 1.00 89.19 86 ALA A C 1
ATOM 637 O O . ALA A 1 86 ? -8.357 3.323 4.594 1.00 89.19 86 ALA A O 1
ATOM 638 N N . ASP A 1 87 ? -9.383 4.886 3.368 1.00 90.06 87 ASP A N 1
ATOM 639 C CA . ASP A 1 87 ? -9.661 4.042 2.195 1.00 90.06 87 ASP A CA 1
ATOM 640 C C . ASP A 1 87 ? -8.426 3.287 1.670 1.00 90.06 87 ASP A C 1
ATOM 642 O O . ASP A 1 87 ? -8.484 2.099 1.349 1.00 90.06 87 ASP A O 1
ATOM 646 N N . THR A 1 88 ? -7.279 3.957 1.668 1.00 93.00 88 THR A N 1
ATOM 647 C CA . THR A 1 88 ? -5.999 3.408 1.233 1.00 9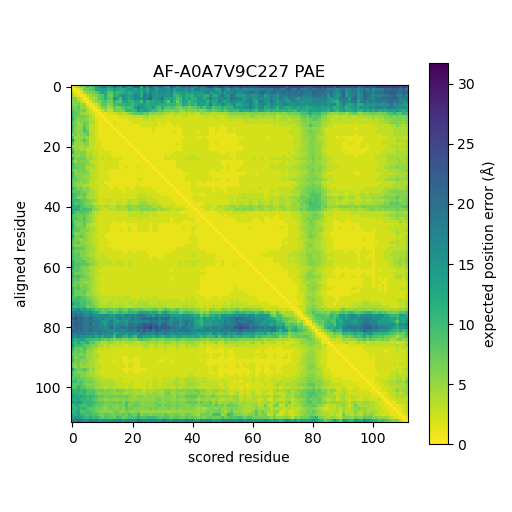3.00 88 THR A CA 1
ATOM 648 C C . THR A 1 88 ? -5.546 2.284 2.164 1.00 93.00 8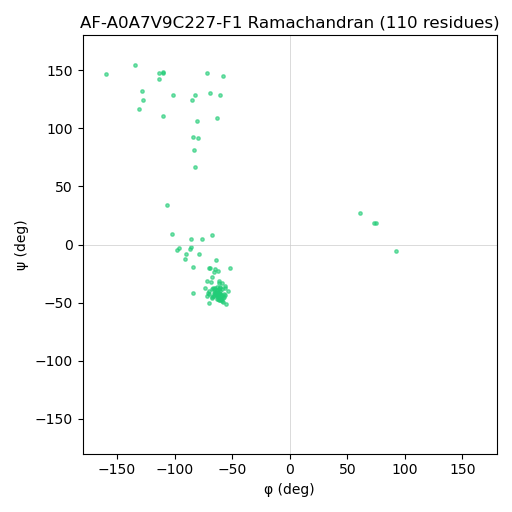8 THR A C 1
ATOM 650 O O . THR A 1 88 ? -5.069 1.256 1.687 1.00 93.00 88 THR A O 1
ATOM 653 N N . VAL A 1 89 ? -5.764 2.417 3.478 1.00 95.44 89 VAL A N 1
ATOM 654 C CA . VAL A 1 89 ? -5.472 1.356 4.458 1.00 95.44 89 VAL A CA 1
ATOM 655 C C . VAL A 1 89 ? -6.335 0.126 4.185 1.00 95.44 89 VAL A C 1
ATOM 657 O O . VAL A 1 89 ? -5.816 -0.989 4.164 1.00 95.44 89 VAL A O 1
ATOM 660 N N . LEU A 1 90 ? -7.623 0.318 3.880 1.00 94.25 90 LEU A N 1
ATOM 661 C CA . LEU A 1 90 ? -8.536 -0.786 3.560 1.00 94.25 90 LEU A CA 1
ATOM 662 C C . LEU A 1 90 ? -8.096 -1.554 2.310 1.00 94.25 90 LEU A C 1
ATOM 664 O O . LEU A 1 90 ? -8.118 -2.787 2.295 1.00 94.25 90 LEU A O 1
ATOM 668 N N . VAL A 1 91 ? -7.659 -0.841 1.268 1.00 95.44 91 VAL A N 1
ATOM 669 C CA . VAL A 1 91 ? -7.122 -1.463 0.050 1.00 95.44 91 VAL A CA 1
ATOM 670 C C . VAL A 1 91 ? -5.854 -2.261 0.361 1.00 95.44 91 VAL A C 1
ATOM 672 O O . VAL A 1 91 ? -5.744 -3.414 -0.062 1.00 95.44 91 VAL A O 1
ATOM 675 N N . LEU A 1 92 ? -4.918 -1.689 1.123 1.00 97.00 92 LEU A N 1
ATOM 676 C CA . LEU A 1 92 ? -3.671 -2.359 1.497 1.00 97.00 92 LEU A CA 1
ATOM 677 C C . LEU A 1 92 ? -3.935 -3.625 2.326 1.00 97.00 92 LEU A C 1
ATOM 679 O O . LEU A 1 92 ? -3.410 -4.684 1.985 1.00 97.00 92 LEU A O 1
ATOM 683 N N . GLN A 1 93 ? -4.821 -3.559 3.325 1.00 96.50 93 GLN A N 1
ATOM 684 C CA . GLN A 1 93 ? -5.224 -4.723 4.121 1.00 96.50 93 GLN A CA 1
ATOM 685 C C . GLN A 1 93 ? -5.877 -5.812 3.265 1.00 96.50 93 GLN A C 1
ATOM 687 O O . GLN A 1 93 ? -5.548 -6.989 3.418 1.00 96.50 93 GLN A O 1
ATOM 692 N N . ALA A 1 94 ? -6.760 -5.444 2.331 1.00 96.12 94 ALA A N 1
ATOM 693 C CA . ALA A 1 94 ? -7.406 -6.407 1.443 1.00 96.12 94 ALA A CA 1
ATOM 694 C C . ALA A 1 94 ? -6.397 -7.128 0.530 1.00 96.12 94 ALA A C 1
ATOM 696 O O . ALA A 1 94 ? -6.515 -8.334 0.300 1.00 96.12 94 ALA A O 1
ATOM 697 N N . LEU A 1 95 ? -5.391 -6.411 0.021 1.00 96.94 95 LEU A N 1
ATOM 698 C CA . LEU A 1 95 ? -4.336 -6.987 -0.817 1.00 96.94 95 LEU A CA 1
ATOM 699 C C . LEU A 1 95 ? -3.373 -7.858 -0.003 1.00 96.94 95 LEU A C 1
ATOM 701 O O . LEU A 1 95 ? -3.074 -8.978 -0.415 1.00 96.94 95 LEU A O 1
ATOM 705 N N . ALA A 1 96 ? -2.953 -7.393 1.173 1.00 96.88 96 ALA A N 1
ATOM 706 C CA . ALA A 1 96 ? -2.100 -8.142 2.089 1.00 96.88 96 ALA A CA 1
ATOM 707 C C . ALA A 1 96 ? -2.768 -9.443 2.567 1.00 96.88 96 ALA A C 1
ATOM 709 O O . ALA A 1 96 ? -2.146 -10.506 2.565 1.00 96.88 96 ALA A O 1
ATOM 710 N N . ALA A 1 97 ? -4.065 -9.402 2.893 1.00 95.56 97 ALA A N 1
ATOM 711 C CA . ALA A 1 97 ? -4.827 -10.578 3.313 1.00 95.56 97 ALA A CA 1
ATOM 712 C C . ALA A 1 97 ? -4.862 -11.678 2.238 1.00 95.56 97 ALA A C 1
ATOM 714 O O . ALA A 1 97 ? -4.755 -12.860 2.566 1.00 95.56 97 ALA A O 1
ATOM 715 N N . ARG A 1 98 ? -4.931 -11.316 0.946 1.00 93.75 98 ARG A N 1
ATOM 716 C CA . ARG A 1 98 ? -4.864 -12.284 -0.171 1.00 93.75 98 ARG A CA 1
ATOM 717 C C . ARG A 1 98 ? -3.535 -13.036 -0.229 1.00 93.75 98 ARG A C 1
ATOM 719 O O . ARG A 1 98 ? -3.495 -14.128 -0.790 1.00 93.75 98 ARG A O 1
ATOM 726 N N . ARG A 1 99 ? -2.478 -12.466 0.350 1.00 94.19 99 ARG A N 1
ATOM 727 C CA . ARG A 1 99 ? -1.151 -13.075 0.469 1.00 94.19 99 ARG A CA 1
ATOM 728 C C . ARG A 1 99 ? -0.874 -13.643 1.869 1.00 94.19 99 ARG A C 1
ATOM 730 O O . ARG A 1 99 ? 0.242 -14.036 2.163 1.00 94.19 99 ARG A O 1
ATOM 737 N N . GLY A 1 100 ? -1.879 -13.708 2.746 1.00 95.31 100 GLY A N 1
ATOM 738 C CA . GLY A 1 100 ? -1.712 -14.229 4.108 1.00 95.31 100 GLY A CA 1
ATOM 739 C C . GLY A 1 100 ? -0.979 -13.281 5.064 1.00 95.31 100 GLY A C 1
ATOM 740 O O . GLY A 1 100 ? -0.509 -13.719 6.106 1.00 95.31 100 GLY A O 1
ATOM 741 N N . MET A 1 101 ? -0.905 -11.990 4.733 1.00 96.75 101 MET A N 1
ATOM 742 C CA . MET A 1 101 ? -0.184 -10.965 5.496 1.00 96.75 101 MET A CA 1
ATOM 743 C C . MET A 1 101 ? -1.140 -10.023 6.245 1.00 96.75 101 MET A C 1
ATOM 745 O O . MET A 1 101 ? -0.906 -8.821 6.319 1.00 96.75 101 MET A O 1
ATOM 749 N N . ALA A 1 102 ? -2.277 -10.524 6.727 1.00 91.62 102 ALA A N 1
ATOM 750 C CA . ALA A 1 102 ? -3.263 -9.673 7.389 1.00 91.62 102 ALA A CA 1
ATOM 751 C C . ALA A 1 102 ? -2.660 -8.991 8.635 1.00 91.62 102 ALA A C 1
ATOM 753 O O . ALA A 1 102 ? -2.097 -9.662 9.497 1.00 91.62 102 ALA A O 1
ATOM 754 N N . ALA A 1 103 ? -2.803 -7.666 8.720 1.00 90.75 103 ALA A N 1
ATOM 755 C CA . ALA A 1 103 ? -2.416 -6.869 9.880 1.00 90.75 103 ALA A CA 1
ATOM 756 C C . ALA A 1 103 ? -3.659 -6.528 10.708 1.00 90.75 103 ALA A C 1
ATOM 758 O O . ALA A 1 103 ? -4.643 -6.017 10.162 1.00 90.75 103 ALA A O 1
ATOM 759 N N . GLU A 1 104 ? -3.607 -6.795 12.011 1.00 88.94 104 GLU A N 1
ATOM 760 C CA . GLU A 1 104 ? -4.649 -6.396 12.957 1.00 88.94 104 GLU A CA 1
ATOM 761 C C . GLU A 1 104 ? -4.449 -4.923 13.334 1.00 88.94 104 GLU A C 1
ATOM 763 O O . GLU A 1 104 ? -3.526 -4.583 14.067 1.00 88.94 104 GLU A O 1
ATOM 768 N N . LEU A 1 105 ? -5.307 -4.045 12.808 1.00 89.38 105 LEU A N 1
ATOM 769 C CA . LEU A 1 105 ? -5.300 -2.608 13.093 1.00 89.38 105 LEU A CA 1
ATOM 770 C C . LEU A 1 105 ? -6.576 -2.225 13.848 1.00 89.38 105 LEU A C 1
ATOM 772 O O . LEU A 1 105 ? -7.636 -2.804 13.616 1.00 89.38 105 LEU A O 1
ATOM 776 N N . SER A 1 106 ? -6.482 -1.227 14.725 1.00 88.38 106 SER A N 1
ATOM 777 C CA . SER A 1 106 ? -7.619 -0.685 15.474 1.00 88.38 106 SER A CA 1
ATOM 778 C C . SER A 1 106 ? -7.628 0.832 15.355 1.00 88.38 106 SER A C 1
ATOM 780 O O . SER A 1 106 ? -6.691 1.489 15.801 1.00 88.38 106 SER A O 1
ATOM 782 N N . SER A 1 107 ? -8.672 1.385 14.739 1.00 87.75 107 SER A N 1
ATOM 783 C CA . SER A 1 107 ? -8.852 2.829 14.575 1.00 87.75 107 SER A CA 1
ATOM 784 C C . SER A 1 107 ? -10.321 3.154 14.302 1.00 87.75 107 SER A C 1
ATOM 786 O O . SER A 1 107 ? -10.998 2.367 13.637 1.00 87.75 107 SER A O 1
ATOM 788 N N . PRO A 1 108 ? -10.835 4.312 14.761 1.00 84.50 108 PRO A N 1
ATOM 789 C CA . PRO A 1 108 ? -12.175 4.775 14.401 1.00 84.50 108 PRO A CA 1
ATOM 790 C C . PRO A 1 108 ? -12.339 5.076 12.899 1.00 84.50 108 PRO A C 1
ATOM 792 O O . PRO A 1 108 ? -13.470 5.231 12.447 1.00 84.50 108 PRO A O 1
ATOM 795 N N . LEU A 1 109 ? -11.241 5.166 12.136 1.00 83.25 109 LEU A N 1
ATOM 796 C CA . LEU A 1 109 ? -11.248 5.367 10.679 1.00 83.25 109 LEU A CA 1
ATOM 797 C C . LEU A 1 109 ? -11.380 4.064 9.878 1.00 83.25 109 LEU A C 1
ATOM 799 O O . LEU A 1 109 ? -11.407 4.098 8.643 1.00 83.25 109 LEU A O 1
ATOM 803 N N . LEU A 1 110 ? -11.425 2.922 10.569 1.00 82.75 110 LEU A N 1
ATOM 8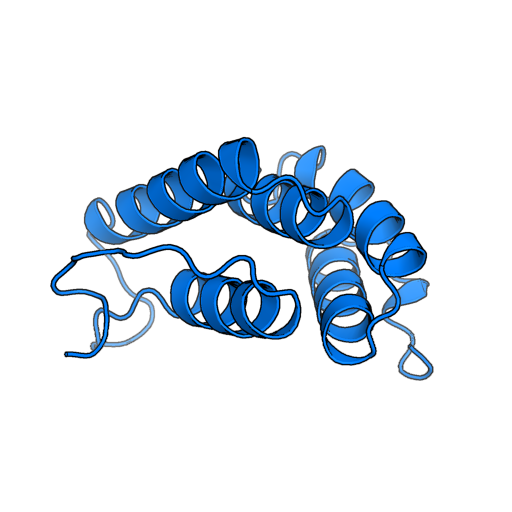04 C CA . LEU A 1 110 ? -11.592 1.598 9.983 1.00 82.75 110 LEU A CA 1
ATOM 805 C C . LEU A 1 110 ? -12.980 1.030 10.341 1.00 82.75 110 LEU A C 1
ATOM 807 O O . LEU A 1 110 ? -13.514 1.338 11.409 1.00 82.75 110 LEU A O 1
ATOM 811 N N . PRO A 1 111 ? -13.587 0.206 9.466 1.00 80.38 111 PRO A N 1
ATOM 812 C CA . PRO A 1 111 ? -14.827 -0.501 9.775 1.00 80.38 111 PRO A CA 1
ATOM 813 C C . PRO A 1 111 ? -14.684 -1.400 11.009 1.00 80.38 111 PRO A C 1
ATOM 815 O O . PRO A 1 111 ? -13.626 -1.995 11.222 1.00 80.38 111 PRO A O 1
ATOM 818 N N . SER A 1 112 ? -15.763 -1.511 11.787 1.00 70.06 112 SER A N 1
ATOM 819 C CA . SER A 1 112 ? -15.884 -2.402 12.948 1.00 70.06 112 SER A CA 1
ATOM 820 C C . SER A 1 112 ? -16.373 -3.807 12.613 1.00 70.06 112 SER A C 1
ATOM 822 O O . SER A 1 112 ? -17.015 -3.998 11.553 1.00 70.06 112 SER A O 1
#

Foldseek 3Di:
DVVCLLVDLDLVSLLVQLLVCLVVVVLVSNLVSLVSNLPDPPHDNLLSQLSNCLSVVPLVSNLVSLVVLVVVLVPDPDDPDPQSASVSSVSSQVSSVVVVSHHDDDDPNYDD

Nearest PDB structures (foldseek):
  8btq-assembly1_A-2  TM=4.944E-01  e=7.304E+00  Homo sapiens
  7obt-assembly1_A-2  TM=4.664E-01  e=6.936E+00  Homo sapiens
  6gmh-assembly1_Q  TM=5.619E-01  e=8.099E+00  Homo sapiens
  9hmf-assembly1_K  TM=4.551E-01  e=8.099E+00  Campylobacter jejuni
  6sip-assembly1_A  TM=4.661E-01  e=9.958E+00  Homo sapiens

Radius of gyration: 13.61 Å; Cα contacts (8 Å, |Δi|>4): 138; chains: 1; bounding box: 29×32×36 Å

Mean predicted aligned error: 4.92 Å

Solvent-accessible surface area (backbone atoms only — not comparable to full-atom values): 6226 Å² total; per-residue (Å²): 103,92,89,49,32,73,75,39,86,49,51,68,31,17,46,53,29,16,53,52,20,53,77,72,65,36,34,68,60,9,29,59,25,14,58,57,18,33,72,34,89,93,36,66,37,44,58,18,46,24,46,29,20,54,36,68,67,37,58,69,63,22,46,58,22,46,50,54,45,46,50,61,48,75,72,52,91,75,69,100,53,101,64,78,60,46,60,67,50,55,53,51,44,56,55,22,42,78,73,74,49,64,67,94,79,88,57,93,45,50,90,132

Secondary structure (DSSP, 8-state):
-TTTGGG--SHHHHHHHHHHHHHHT-HHHHHHHHHHHHT-TTS-HHHHHHHHHHHHT-HHHHHHHHHHHHHHHHT-S--SSSS---HHHHHHHHHHHHTT-------TTS--